Protein AF-E7MPE0-F1 (afdb_monomer)

Sequence (46 aa):
MAILFVVSLAMVIIGQREVGYVNLGIQVVGLIGILAVIHMYNKRFK

InterPro domains:
  IPR054198 Protein of unknown function DUF6903 [PF21844] 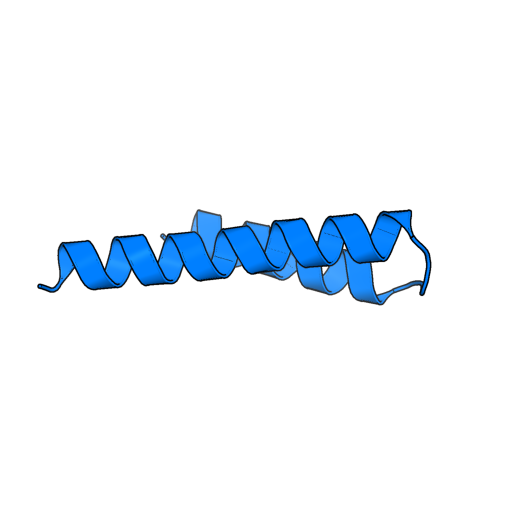(1-46)

Secondary structure (DSSP, 8-state):
-HHHHHHHHHHHHHHTSS-SHHHHHHHHHHHHHHHHHHHHHHHHH-

Foldseek 3Di:
DVVLLVVLVVQLVVLPPDDDPVSVVSNVSSVVSVVVVVVVVVVVVD

Organism: NCBI:txid706433

Mean predicted aligned error: 4.4 Å

Solvent-accessible surface area (backbone atoms only — not comparable to full-atom values): 2481 Å² total; per-residue (Å²): 106,68,67,57,46,52,54,16,50,51,35,32,58,61,23,65,77,49,97,43,78,69,25,51,52,38,27,52,55,12,50,51,40,44,51,50,51,52,50,55,49,53,65,73,77,106

Radius of gyration: 11.79 Å; Cα contacts (8 Å, |Δi|>4): 42; chains: 1; bounding box: 28×13×31 Å

Structure (mmCIF, N/CA/C/O backbone):
data_AF-E7MPE0-F1
#
_entry.id   AF-E7MPE0-F1
#
loop_
_atom_site.group_PDB
_atom_site.id
_atom_site.type_symbol
_atom_site.label_atom_id
_atom_site.label_alt_id
_atom_site.label_comp_id
_atom_site.label_asym_id
_atom_site.label_entity_id
_atom_site.label_seq_id
_atom_site.pdbx_PDB_ins_code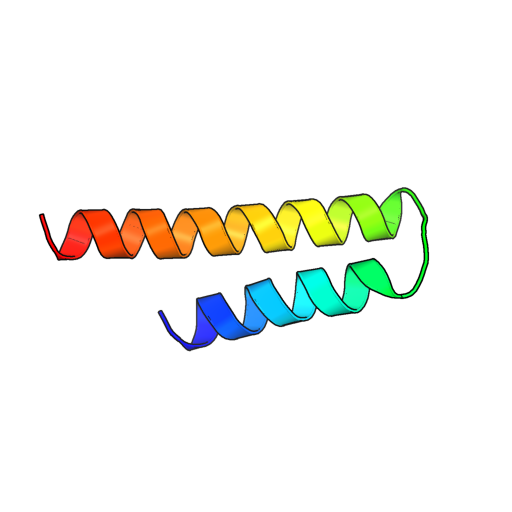
_atom_site.Cartn_x
_atom_site.Cartn_y
_atom_site.Cartn_z
_atom_site.occupancy
_atom_site.B_iso_or_equiv
_atom_site.auth_seq_id
_atom_site.auth_comp_id
_atom_site.auth_asym_id
_atom_site.auth_atom_id
_atom_site.pdbx_PDB_model_num
ATOM 1 N N . MET A 1 1 ? -16.292 -4.508 1.593 1.00 75.50 1 MET A N 1
ATOM 2 C CA . MET A 1 1 ? -14.934 -4.802 2.107 1.00 75.50 1 MET A CA 1
ATOM 3 C C . MET A 1 1 ? -14.178 -5.757 1.203 1.00 75.50 1 MET A C 1
ATOM 5 O O . MET A 1 1 ? -13.103 -5.376 0.772 1.00 75.50 1 MET A O 1
ATOM 9 N N . ALA A 1 2 ? -14.740 -6.918 0.844 1.00 81.81 2 ALA A N 1
ATOM 10 C CA . ALA A 1 2 ? -14.074 -7.872 -0.052 1.00 81.81 2 ALA A CA 1
ATOM 11 C C . ALA A 1 2 ? -13.650 -7.261 -1.404 1.00 81.81 2 ALA A C 1
ATOM 13 O O . ALA A 1 2 ? -12.509 -7.424 -1.807 1.00 81.81 2 ALA A O 1
ATOM 14 N N . ILE A 1 3 ? -14.520 -6.480 -2.058 1.00 85.81 3 ILE A N 1
ATOM 15 C CA . ILE A 1 3 ? -14.203 -5.833 -3.347 1.00 85.81 3 ILE A CA 1
ATOM 16 C C . ILE A 1 3 ? -13.021 -4.858 -3.219 1.00 85.81 3 ILE A C 1
ATOM 18 O O . ILE A 1 3 ? -12.085 -4.925 -4.006 1.00 85.81 3 ILE A O 1
ATOM 22 N N . LEU A 1 4 ? -13.031 -3.992 -2.197 1.00 85.94 4 LEU A N 1
ATOM 23 C CA . LEU A 1 4 ? -11.923 -3.068 -1.918 1.00 85.94 4 LEU A CA 1
ATOM 24 C C . LEU A 1 4 ? -10.618 -3.825 -1.660 1.00 85.94 4 LEU A C 1
ATOM 26 O O . LEU A 1 4 ? -9.593 -3.473 -2.224 1.00 85.94 4 LEU A O 1
ATOM 30 N N . PHE A 1 5 ? -10.675 -4.899 -0.871 1.00 88.25 5 PHE A N 1
ATOM 31 C CA . PHE A 1 5 ? -9.513 -5.738 -0.602 1.00 88.25 5 PHE A CA 1
ATOM 32 C C . PHE A 1 5 ? -8.944 -6.362 -1.884 1.00 88.25 5 PHE A C 1
ATOM 34 O O . PHE A 1 5 ? -7.747 -6.258 -2.129 1.00 88.25 5 PHE A O 1
ATOM 41 N N . VAL A 1 6 ? -9.795 -6.947 -2.734 1.00 93.00 6 VAL A N 1
ATOM 42 C CA . VAL A 1 6 ? -9.377 -7.578 -3.997 1.00 93.00 6 VAL A CA 1
ATOM 43 C C . VAL A 1 6 ? -8.768 -6.557 -4.961 1.00 93.00 6 VAL A C 1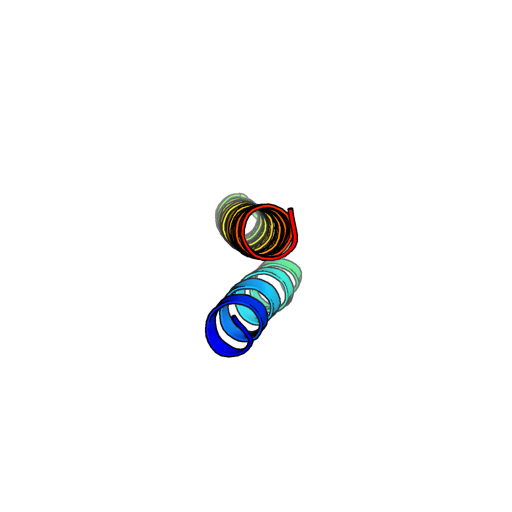
ATOM 45 O O . VAL A 1 6 ? -7.723 -6.826 -5.546 1.00 93.0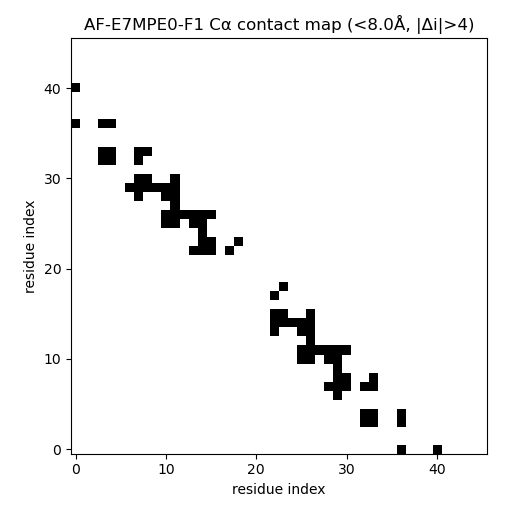0 6 VAL A O 1
AT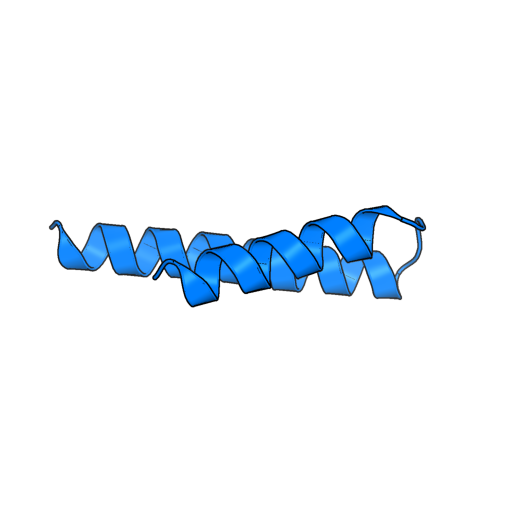OM 48 N N . VAL A 1 7 ? -9.368 -5.370 -5.096 1.00 90.25 7 VAL A N 1
ATOM 49 C CA . VAL A 1 7 ? -8.849 -4.299 -5.964 1.00 90.25 7 VAL A CA 1
ATOM 50 C C . VAL A 1 7 ? -7.502 -3.774 -5.459 1.00 90.25 7 VAL A C 1
ATOM 52 O O . VAL A 1 7 ? -6.572 -3.600 -6.247 1.00 90.25 7 VAL A O 1
ATOM 55 N N . SER A 1 8 ? -7.362 -3.563 -4.149 1.00 88.88 8 SER A N 1
ATOM 56 C CA . SER A 1 8 ? -6.098 -3.136 -3.546 1.00 88.88 8 SER A CA 1
ATOM 57 C C . SER A 1 8 ? -5.002 -4.192 -3.696 1.00 88.88 8 SER A C 1
ATOM 59 O O . SER A 1 8 ? -3.875 -3.850 -4.046 1.00 88.88 8 SER A O 1
ATOM 61 N N . LEU A 1 9 ? -5.335 -5.473 -3.515 1.00 90.50 9 LEU A N 1
ATOM 62 C CA . LEU A 1 9 ? -4.403 -6.582 -3.708 1.00 90.50 9 LEU A CA 1
ATOM 63 C C . LEU A 1 9 ? -3.952 -6.691 -5.174 1.00 90.50 9 LEU A C 1
ATOM 65 O O . LEU A 1 9 ? -2.762 -6.842 -5.442 1.00 90.50 9 LEU A O 1
ATOM 69 N N . ALA A 1 10 ? -4.879 -6.553 -6.126 1.00 90.19 10 ALA A N 1
ATOM 70 C CA . ALA A 1 10 ? -4.572 -6.582 -7.554 1.00 90.19 10 ALA A CA 1
ATOM 71 C C . ALA A 1 10 ? -3.604 -5.459 -7.958 1.00 90.19 10 ALA A C 1
ATOM 73 O O . ALA A 1 10 ? -2.655 -5.713 -8.697 1.00 90.19 10 ALA A O 1
ATOM 74 N N . MET A 1 11 ? -3.786 -4.241 -7.432 1.00 85.94 11 MET A N 1
ATOM 75 C CA . MET A 1 11 ? -2.845 -3.135 -7.655 1.00 85.94 11 MET A CA 1
ATOM 76 C C . MET A 1 11 ? -1.438 -3.456 -7.144 1.00 85.94 11 MET A C 1
ATOM 78 O O . MET A 1 11 ? -0.470 -3.236 -7.870 1.00 85.94 11 MET A O 1
ATOM 82 N N . VAL A 1 12 ? -1.312 -4.024 -5.940 1.00 89.38 12 VAL A N 1
ATOM 83 C CA . VAL A 1 12 ? -0.001 -4.421 -5.398 1.00 89.38 12 VAL A CA 1
ATOM 84 C C . VAL A 1 12 ? 0.662 -5.471 -6.291 1.00 89.38 12 VAL A C 1
ATOM 86 O O . VAL A 1 12 ? 1.829 -5.315 -6.636 1.00 89.38 12 VAL A O 1
ATOM 89 N N . ILE A 1 13 ? -0.080 -6.495 -6.728 1.00 89.56 13 ILE A N 1
ATOM 90 C CA . ILE A 1 13 ? 0.443 -7.566 -7.595 1.00 89.56 13 ILE A CA 1
ATOM 91 C C . ILE A 1 13 ? 0.898 -7.012 -8.953 1.00 89.56 13 ILE A C 1
ATOM 93 O O . ILE A 1 13 ? 1.968 -7.370 -9.441 1.00 89.56 13 ILE A O 1
ATOM 97 N N . ILE A 1 14 ? 0.119 -6.117 -9.566 1.00 86.56 14 ILE A N 1
ATOM 98 C CA . ILE A 1 14 ? 0.472 -5.501 -10.854 1.00 86.56 14 ILE A CA 1
ATOM 99 C C . ILE A 1 14 ? 1.727 -4.636 -10.707 1.00 86.56 14 ILE A C 1
ATOM 101 O O . ILE A 1 14 ? 2.638 -4.734 -11.528 1.00 86.56 14 ILE A O 1
ATOM 105 N N . GLY A 1 15 ? 1.811 -3.846 -9.635 1.00 81.69 15 GLY A N 1
ATOM 106 C CA . GLY A 1 15 ? 2.969 -3.003 -9.350 1.00 81.69 15 GLY A CA 1
ATOM 107 C C . GLY A 1 15 ? 4.244 -3.782 -9.004 1.00 81.69 15 GLY A C 1
ATOM 108 O O . GLY A 1 15 ? 5.312 -3.182 -8.934 1.00 81.69 15 GLY A O 1
ATOM 109 N N . GLN A 1 16 ? 4.172 -5.097 -8.774 1.00 82.50 16 GLN A N 1
ATOM 110 C CA . GLN A 1 16 ? 5.336 -5.954 -8.502 1.00 82.50 16 GLN A CA 1
ATOM 111 C C . GLN A 1 16 ? 6.003 -6.505 -9.773 1.00 82.50 16 GLN A C 1
ATOM 113 O O . GLN A 1 16 ? 7.124 -6.997 -9.687 1.00 82.50 16 GLN A O 1
ATOM 118 N N . ARG A 1 17 ? 5.354 -6.437 -10.948 1.00 80.25 17 ARG A N 1
ATOM 119 C CA . ARG A 1 17 ? 5.881 -7.058 -12.182 1.00 80.25 17 ARG A CA 1
ATOM 120 C C . ARG A 1 17 ? 7.152 -6.400 -12.718 1.00 80.25 17 ARG A C 1
ATOM 122 O O . ARG A 1 17 ? 7.942 -7.083 -13.351 1.00 80.25 17 ARG A O 1
ATOM 129 N N . GLU A 1 18 ? 7.340 -5.107 -12.478 1.00 77.69 18 GLU A N 1
ATOM 130 C CA . GLU A 1 18 ? 8.459 -4.322 -13.006 1.00 77.69 18 GLU A CA 1
ATOM 131 C C . GLU A 1 18 ? 8.881 -3.278 -11.965 1.00 77.69 18 GLU A C 1
ATOM 133 O O . GLU A 1 18 ? 8.039 -2.530 -11.456 1.00 77.69 18 GLU A O 1
ATOM 138 N N . VAL A 1 19 ? 10.176 -3.187 -11.656 1.00 72.50 19 VAL A N 1
ATOM 139 C CA . VAL A 1 19 ? 10.696 -2.216 -10.680 1.00 72.50 19 VAL A CA 1
ATOM 140 C C . VAL A 1 19 ? 10.881 -0.863 -11.369 1.00 72.50 19 VAL A C 1
ATOM 142 O O . VAL A 1 19 ? 11.849 -0.639 -12.087 1.00 72.50 19 VAL A O 1
ATOM 145 N N . GLY A 1 20 ? 9.940 0.056 -11.148 1.00 84.94 20 GLY A N 1
ATOM 146 C CA . GLY A 1 20 ? 9.990 1.415 -11.690 1.00 84.94 20 GLY A CA 1
ATOM 147 C C . GLY A 1 20 ? 9.163 2.396 -10.863 1.00 84.94 20 GLY A C 1
ATOM 148 O O . GLY A 1 20 ? 8.219 1.991 -10.188 1.00 84.94 20 GLY A O 1
ATOM 149 N N . TYR A 1 21 ? 9.489 3.692 -10.924 1.00 83.75 21 TYR A N 1
ATOM 150 C CA . TYR A 1 21 ? 8.835 4.741 -10.119 1.00 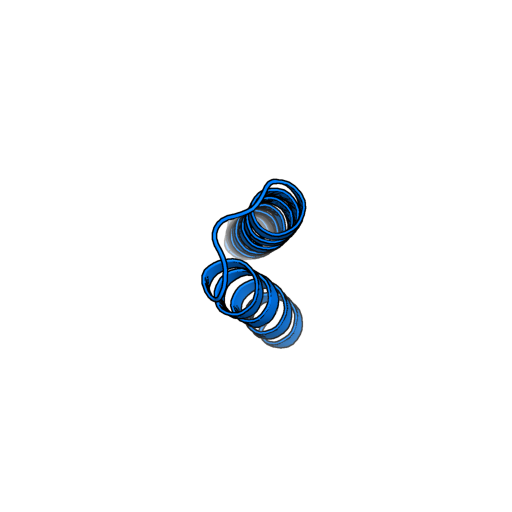83.75 21 TYR A CA 1
ATOM 151 C C . TYR A 1 21 ? 7.304 4.752 -10.241 1.00 83.75 21 TYR A C 1
ATOM 153 O O . TYR A 1 21 ? 6.604 4.950 -9.251 1.00 83.75 21 TYR A O 1
ATOM 161 N N . VAL A 1 22 ? 6.777 4.477 -11.437 1.00 86.25 22 VAL A N 1
ATOM 162 C CA . VAL A 1 22 ? 5.329 4.388 -11.684 1.00 86.25 22 VAL A CA 1
ATOM 163 C C . VAL A 1 22 ? 4.716 3.184 -10.961 1.00 86.25 22 VAL A C 1
ATOM 165 O O . VAL A 1 22 ? 3.703 3.315 -10.279 1.00 86.25 22 VAL A O 1
ATOM 168 N N . ASN A 1 23 ? 5.361 2.020 -11.039 1.00 85.81 23 ASN A N 1
ATOM 169 C CA . ASN A 1 23 ? 4.874 0.785 -10.422 1.00 85.81 23 ASN A CA 1
ATOM 170 C C . ASN A 1 23 ? 5.015 0.799 -8.897 1.00 85.81 23 ASN A C 1
ATOM 172 O O . ASN A 1 23 ? 4.147 0.285 -8.193 1.00 85.81 23 ASN A O 1
ATOM 176 N N . LEU A 1 24 ? 6.051 1.467 -8.383 1.00 86.75 24 LEU A N 1
ATOM 177 C CA . LEU A 1 24 ? 6.186 1.786 -6.964 1.00 86.75 24 LEU A CA 1
ATOM 178 C C . LEU A 1 24 ? 5.012 2.648 -6.483 1.00 86.75 24 LEU A C 1
ATOM 180 O O . LEU A 1 24 ? 4.411 2.341 -5.456 1.00 86.75 24 LEU A O 1
ATOM 184 N N . GLY A 1 25 ? 4.622 3.669 -7.252 1.00 88.94 25 GLY A N 1
ATOM 185 C CA . GLY A 1 25 ? 3.433 4.474 -6.958 1.00 88.94 25 GLY A CA 1
ATOM 186 C C . GLY A 1 25 ? 2.154 3.633 -6.899 1.00 88.94 25 GLY A C 1
ATOM 187 O O . GLY A 1 25 ? 1.371 3.761 -5.959 1.00 88.94 25 GLY A O 1
ATOM 188 N N . ILE A 1 26 ? 1.973 2.712 -7.849 1.00 89.75 26 ILE A N 1
ATOM 189 C CA . ILE A 1 26 ? 0.824 1.792 -7.882 1.00 89.75 26 ILE A CA 1
ATOM 190 C C . ILE A 1 26 ? 0.810 0.866 -6.652 1.00 89.75 26 ILE A C 1
ATOM 192 O O . ILE A 1 26 ? -0.2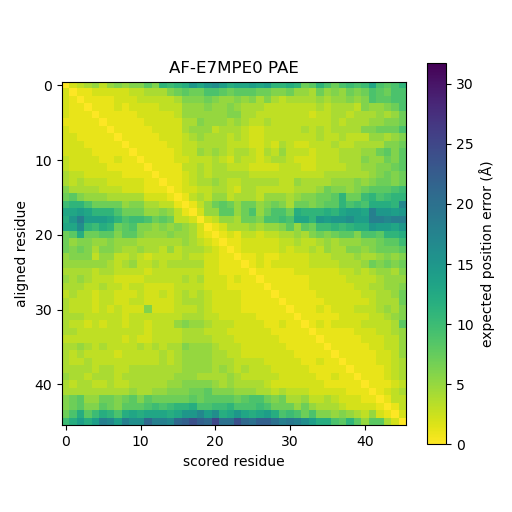51 0.661 -6.056 1.00 89.75 26 ILE A O 1
ATOM 196 N N . GLN A 1 27 ? 1.969 0.357 -6.212 1.00 89.31 27 GLN A N 1
ATOM 197 C CA . GLN A 1 27 ? 2.057 -0.425 -4.972 1.00 89.31 27 GLN A CA 1
ATOM 198 C C . GLN A 1 27 ? 1.660 0.400 -3.746 1.00 89.31 27 GLN A C 1
ATOM 200 O O . GLN A 1 27 ? 0.902 -0.088 -2.910 1.00 89.31 27 GLN A O 1
ATOM 205 N N . VAL A 1 28 ? 2.122 1.650 -3.645 1.00 92.50 28 VAL A N 1
ATOM 206 C CA . VAL A 1 28 ? 1.771 2.542 -2.528 1.00 92.50 28 VAL A CA 1
ATOM 207 C C . VAL A 1 28 ? 0.261 2.783 -2.481 1.00 92.50 28 VAL A C 1
ATOM 209 O O . VAL A 1 28 ? -0.338 2.689 -1.411 1.00 92.50 28 VAL A O 1
ATOM 212 N N . VAL A 1 29 ? -0.382 3.008 -3.631 1.00 93.50 29 VAL A N 1
ATOM 213 C CA . VAL A 1 29 ? -1.847 3.148 -3.713 1.00 93.50 29 VAL A CA 1
ATOM 214 C C . VAL A 1 29 ? -2.556 1.865 -3.263 1.00 93.50 29 VAL A C 1
ATOM 216 O O . VAL A 1 29 ? -3.499 1.926 -2.471 1.00 93.50 29 VAL A O 1
ATOM 219 N N . GLY A 1 30 ? -2.080 0.698 -3.706 1.00 90.56 30 GLY A N 1
ATOM 220 C CA . GLY A 1 30 ? -2.601 -0.595 -3.263 1.00 90.56 30 GLY A CA 1
ATOM 221 C C . GLY A 1 30 ? -2.486 -0.793 -1.746 1.00 90.56 30 GLY A C 1
ATOM 222 O O . GLY A 1 30 ? -3.456 -1.183 -1.096 1.00 90.56 30 GLY A O 1
ATOM 223 N N . LEU A 1 31 ? -1.344 -0.439 -1.152 1.00 93.38 31 LEU A N 1
ATOM 224 C CA . LEU A 1 31 ? -1.110 -0.524 0.294 1.00 93.38 31 LEU A CA 1
ATOM 225 C C . LEU A 1 31 ? -2.013 0.424 1.096 1.00 93.38 31 LEU A C 1
ATOM 227 O O . LEU A 1 31 ? -2.586 0.007 2.105 1.00 93.38 31 LEU A O 1
ATOM 231 N N . ILE A 1 32 ? -2.198 1.666 0.637 1.00 95.00 32 ILE A N 1
ATOM 232 C CA . ILE A 1 32 ? -3.139 2.618 1.252 1.00 95.00 32 ILE A CA 1
ATOM 233 C C . ILE A 1 32 ? -4.558 2.037 1.248 1.00 95.00 32 ILE A C 1
ATOM 235 O O . ILE A 1 32 ? -5.264 2.120 2.254 1.00 95.00 32 ILE A O 1
ATOM 239 N N . GLY A 1 33 ? -4.965 1.398 0.150 1.00 90.75 33 GLY A N 1
ATOM 240 C CA . GLY A 1 33 ? -6.261 0.731 0.059 1.00 90.75 33 GLY A CA 1
ATOM 241 C C . GLY A 1 33 ? -6.428 -0.408 1.073 1.00 90.75 33 GLY A C 1
ATOM 242 O O . GLY A 1 33 ? -7.466 -0.494 1.731 1.00 90.75 33 GLY A O 1
ATOM 243 N N . ILE A 1 34 ? -5.391 -1.226 1.288 1.00 92.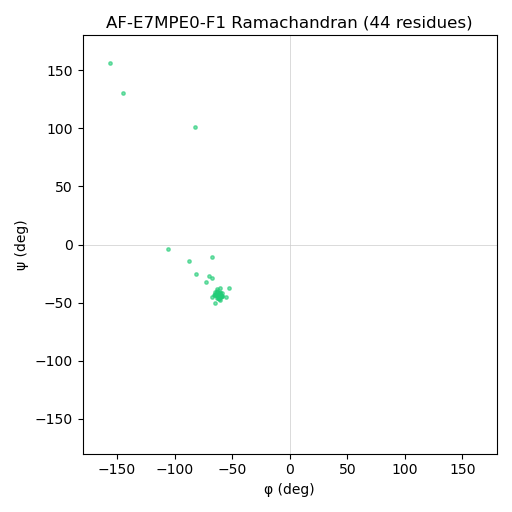25 34 ILE A N 1
ATOM 244 C CA . ILE A 1 34 ? -5.403 -2.284 2.317 1.00 92.25 34 ILE A CA 1
ATOM 245 C C . ILE A 1 34 ? -5.526 -1.677 3.722 1.00 92.25 34 ILE A C 1
ATOM 247 O O . ILE A 1 34 ? -6.360 -2.121 4.514 1.00 92.25 34 ILE A O 1
ATOM 251 N N . LEU A 1 35 ? -4.752 -0.632 4.027 1.00 92.25 35 LEU A N 1
ATOM 252 C CA . LEU A 1 35 ? -4.828 0.069 5.313 1.00 92.25 35 LEU A CA 1
ATOM 253 C C . LEU A 1 35 ? -6.217 0.672 5.556 1.00 92.25 35 LEU A C 1
ATOM 255 O O . LEU A 1 35 ? -6.747 0.562 6.661 1.00 92.25 35 LEU A O 1
ATOM 259 N N . ALA A 1 36 ? -6.839 1.255 4.529 1.00 90.56 36 ALA A N 1
ATOM 260 C CA . ALA A 1 36 ? -8.194 1.791 4.616 1.00 90.56 36 ALA A CA 1
ATOM 261 C C . ALA A 1 36 ? -9.227 0.692 4.912 1.00 90.56 36 ALA A C 1
ATOM 263 O O . ALA A 1 36 ? -10.109 0.887 5.750 1.00 90.56 36 ALA A O 1
ATOM 264 N N . VAL A 1 37 ? -9.098 -0.486 4.287 1.00 89.62 37 VAL A N 1
ATOM 265 C CA . VAL A 1 37 ? -9.964 -1.643 4.574 1.00 89.62 37 VAL A CA 1
ATOM 266 C C . VAL A 1 37 ? -9.814 -2.087 6.027 1.00 89.62 37 VAL A C 1
ATOM 268 O O . VAL A 1 37 ? -10.827 -2.275 6.704 1.00 89.62 37 VAL A O 1
ATOM 271 N N . ILE A 1 38 ? -8.580 -2.200 6.525 1.00 90.19 38 ILE A N 1
ATOM 272 C CA . ILE A 1 38 ? -8.305 -2.563 7.922 1.00 90.19 38 ILE A CA 1
ATOM 273 C C . ILE A 1 38 ? -8.877 -1.506 8.870 1.00 90.19 38 ILE A C 1
ATOM 275 O O . ILE A 1 38 ? -9.530 -1.855 9.849 1.00 90.19 38 ILE A O 1
ATOM 279 N N . HIS A 1 39 ? -8.699 -0.219 8.571 1.00 90.19 39 HIS A N 1
ATOM 280 C CA . HIS A 1 39 ? -9.229 0.867 9.392 1.00 90.19 39 HIS A CA 1
ATOM 281 C C . HIS A 1 39 ? -10.763 0.846 9.452 1.00 90.19 39 HIS A C 1
ATOM 283 O O . HIS A 1 39 ? -11.347 0.927 10.533 1.00 90.19 39 HIS A O 1
ATOM 289 N N . MET A 1 40 ? -11.430 0.680 8.305 1.00 89.44 40 MET A N 1
ATOM 290 C CA . MET A 1 40 ? -12.888 0.556 8.242 1.00 89.44 40 MET A CA 1
ATOM 291 C C . MET A 1 40 ? -13.394 -0.683 8.980 1.00 89.44 40 MET A C 1
ATOM 293 O O . MET A 1 40 ? -14.447 -0.621 9.612 1.00 89.44 40 MET A O 1
ATOM 297 N N . TYR A 1 41 ? -12.670 -1.802 8.895 1.00 88.00 41 TYR A N 1
ATOM 298 C CA . TYR A 1 41 ? -13.004 -3.019 9.629 1.00 88.00 41 TYR A CA 1
ATOM 299 C C . TYR A 1 41 ? -12.877 -2.775 11.128 1.00 88.00 41 TYR A C 1
ATOM 301 O O . TYR A 1 41 ? -13.831 -2.972 11.871 1.00 88.00 41 TYR A O 1
ATOM 309 N N . ASN A 1 42 ? -11.750 -2.222 11.564 1.00 89.50 42 ASN A N 1
ATOM 310 C CA . ASN A 1 42 ? -11.503 -1.951 12.971 1.00 89.50 42 ASN A CA 1
ATOM 311 C C . ASN A 1 42 ? -12.536 -0.978 13.562 1.00 89.50 42 ASN A C 1
ATOM 313 O O . ASN A 1 42 ? -12.993 -1.180 14.675 1.00 89.50 42 ASN A O 1
ATOM 317 N N . LYS A 1 43 ? -12.983 0.031 12.800 1.00 86.62 43 LYS A N 1
ATOM 318 C CA . LYS A 1 43 ? -14.050 0.956 13.220 1.00 86.62 43 LYS A CA 1
ATOM 319 C C . LYS A 1 43 ? -15.440 0.307 13.289 1.00 86.62 43 LYS A C 1
ATOM 321 O O . LYS A 1 43 ? -16.301 0.802 13.999 1.00 86.62 43 LYS A O 1
ATOM 326 N N . ARG A 1 44 ? -15.695 -0.746 12.508 1.00 80.38 44 ARG A N 1
ATOM 327 C CA . ARG A 1 44 ? -16.985 -1.462 12.490 1.00 80.38 44 ARG A CA 1
ATOM 328 C C . ARG A 1 44 ? -17.122 -2.477 13.623 1.00 80.38 44 ARG A C 1
ATOM 330 O O . ARG A 1 44 ? -18.249 -2.816 13.959 1.00 80.38 44 ARG A O 1
ATOM 337 N N . PHE A 1 45 ? -16.003 -2.983 14.137 1.00 72.69 45 PHE A N 1
ATOM 338 C CA . PHE A 1 45 ? -15.956 -4.012 15.181 1.00 72.69 45 PHE A CA 1
ATOM 339 C C . PHE A 1 45 ? -15.562 -3.472 16.570 1.00 72.69 45 PHE A C 1
ATOM 341 O O . PHE A 1 45 ? -15.561 -4.242 17.528 1.00 72.69 45 PHE A O 1
ATOM 348 N N . LYS A 1 46 ? -15.237 -2.178 16.681 1.00 53.97 46 LYS A N 1
ATOM 349 C CA . LYS A 1 46 ? -15.122 -1.434 17.945 1.00 53.97 46 LYS A CA 1
ATOM 350 C C . LYS A 1 46 ? -16.419 -0.698 18.239 1.00 53.97 46 LYS A C 1
ATOM 352 O O . LYS A 1 46 ? -16.733 -0.574 19.439 1.00 53.97 46 LYS A O 1
#

pLDDT: mean 86.37,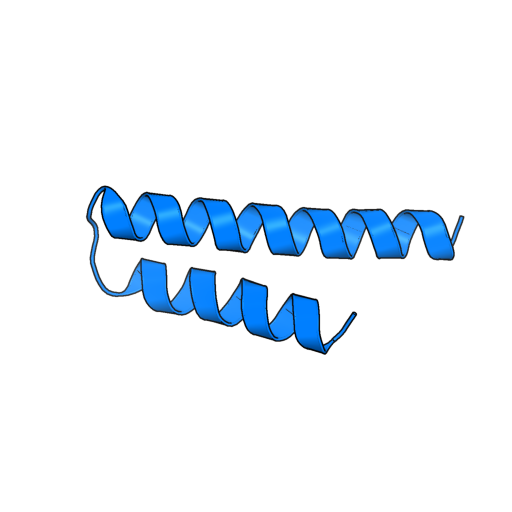 std 7.08, range [53.97, 95.0]